Protein AF-A0AB74E009-F1 (afdb_monomer)

Secondary structure (DSSP, 8-state):
---TT----EEEETTEEEE-S-HHHHHHHTS-TT-TTEEEEEEEETTEEEEEEEE---EE--SSS-----SSS-HHHHHHHHHHHHHHS----TTEE-

Foldseek 3Di:
DDDPPDDWDWDQDPVGTDTDPCVVCVVCVPDPPPDPQKDWDFDDPPPDTDIDIGGDDKAFDPDPAAAEDDDPDDRVVVVVVLVVCCVPVVDPRRRIHD

Organism: Staphylococcus aureus (NCBI:txid1280)

Sequence (98 aa):
FGSTHEMGIFEMKQSGLKGVNHPSEMFLEERSTNVPGSTIVATMEGTRPLLIEVQALVTPTTFNNTRRMATGIAHHRISLLMAGFEKQENYLLQKQDA

Mean predicted aligned error: 7.94 Å

Radius of gyration: 19.06 Å; Cα contacts (8 Å, |Δi|>4): 86; chains: 1; bounding box: 54×30×50 Å

Nearest PDB structures (foldseek):
  5lkm-assembly1_B-2  TM=9.494E-01  e=3.157E-09  Streptococcus pneumoniae
  5lkm-assembly1_C-2  TM=9.604E-01  e=5.561E-09  Streptococcus pneumoniae
  5lkm-assembly1_A-2  TM=9.521E-01  e=8.110E-09  Streptococcus pneumoniae
  5lkq-assembly1_B  TM=9.590E-01  e=5.286E-06  Streptococcus pneumoniae
  8rxc-assembly1_F  TM=7.308E-01  e=9.671E-07  Streptococcus pneumoniae

Structure (mmCIF, N/CA/C/O backbone):
data_AF-A0AB74E009-F1
#
_entry.id   AF-A0AB74E009-F1
#
loop_
_atom_site.group_PDB
_atom_site.id
_atom_site.type_symbol
_atom_site.label_atom_id
_atom_site.label_alt_id
_atom_site.label_comp_id
_atom_site.label_asym_id
_atom_site.label_entity_id
_atom_site.label_seq_id
_atom_site.pdbx_PDB_ins_code
_atom_site.Cartn_x
_atom_site.Cartn_y
_atom_site.Cartn_z
_atom_site.occupancy
_atom_site.B_iso_or_equiv
_atom_site.auth_seq_id
_atom_site.auth_comp_id
_atom_site.auth_asym_id
_atom_site.auth_atom_id
_atom_site.pdbx_PDB_model_num
ATOM 1 N N . PHE A 1 1 ? -31.091 0.533 21.186 1.00 58.75 1 PHE A N 1
ATOM 2 C CA . PHE A 1 1 ? -30.643 -0.861 20.985 1.00 58.75 1 PHE A CA 1
ATOM 3 C C . PHE A 1 1 ? -30.311 -1.057 19.503 1.00 58.75 1 PHE A C 1
ATOM 5 O O . PHE A 1 1 ? -31.049 -1.730 18.802 1.00 58.75 1 PHE A O 1
ATOM 12 N N . GLY A 1 2 ? -29.300 -0.327 19.015 1.00 75.25 2 GLY A N 1
ATOM 13 C CA . GLY A 1 2 ? -29.063 -0.066 17.587 1.00 75.25 2 GLY A CA 1
ATOM 14 C C . GLY A 1 2 ? -28.286 -1.154 16.843 1.00 75.25 2 GLY A C 1
ATOM 15 O O . GLY A 1 2 ? -28.181 -2.289 17.305 1.00 75.25 2 GLY A O 1
ATOM 16 N N . SER A 1 3 ? -27.767 -0.785 15.670 1.00 77.00 3 SER A N 1
ATOM 17 C CA . SER A 1 3 ? -27.061 -1.685 14.754 1.00 77.00 3 SER A CA 1
ATOM 18 C C . SER A 1 3 ? -25.729 -2.167 15.333 1.00 77.00 3 SER A C 1
ATOM 20 O O . SER A 1 3 ? -24.999 -1.409 15.962 1.00 77.00 3 SER A O 1
ATOM 22 N N . THR A 1 4 ? -25.359 -3.419 15.059 1.00 76.94 4 THR A N 1
ATOM 23 C CA . THR A 1 4 ? -24.064 -4.001 15.463 1.00 76.94 4 THR A CA 1
ATOM 24 C C . THR A 1 4 ? -22.871 -3.470 14.663 1.00 76.94 4 THR A C 1
ATOM 26 O O . THR A 1 4 ? -21.737 -3.828 14.964 1.00 76.94 4 THR A O 1
ATOM 29 N N . HIS A 1 5 ? -23.112 -2.657 13.630 1.00 68.50 5 HIS A N 1
ATOM 30 C CA . HIS A 1 5 ? -22.079 -2.137 12.726 1.00 68.50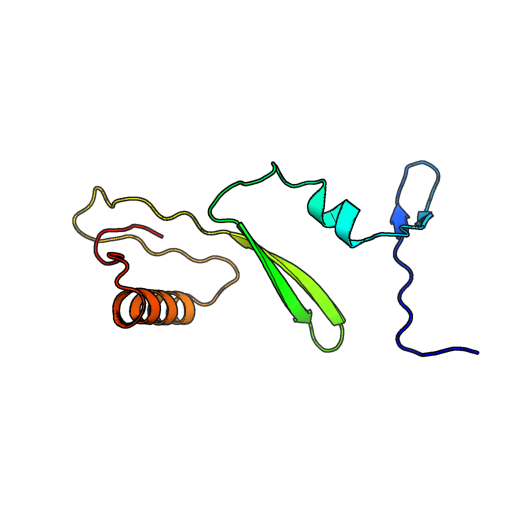 5 HIS A CA 1
ATOM 31 C C . HIS A 1 5 ? -21.648 -0.699 13.053 1.00 68.50 5 HIS A C 1
ATOM 33 O O . HIS A 1 5 ? -20.866 -0.109 12.311 1.00 68.50 5 HIS A O 1
ATOM 39 N N . GLU A 1 6 ? -22.151 -0.120 14.143 1.00 74.44 6 GLU A N 1
ATOM 40 C CA . GLU A 1 6 ? -21.714 1.196 14.607 1.00 74.44 6 GLU A CA 1
ATOM 41 C C . GLU A 1 6 ? -20.356 1.072 15.311 1.00 74.44 6 GLU A C 1
ATOM 43 O O . GLU A 1 6 ? -20.204 0.325 16.278 1.00 74.44 6 GLU A O 1
ATOM 48 N N . MET A 1 7 ? -19.352 1.806 14.823 1.00 75.12 7 MET A N 1
ATOM 49 C CA . MET A 1 7 ? -18.037 1.900 15.458 1.00 75.12 7 MET A CA 1
ATOM 50 C C . MET A 1 7 ? -17.831 3.299 16.034 1.00 75.12 7 MET A C 1
ATOM 52 O O . MET A 1 7 ? -17.933 4.292 15.318 1.00 75.12 7 MET A O 1
ATOM 56 N N . GLY A 1 8 ? -17.508 3.364 17.327 1.00 84.38 8 GLY A N 1
ATOM 57 C CA . GLY A 1 8 ? -17.036 4.579 17.986 1.00 84.38 8 GLY A CA 1
ATOM 58 C C . GLY A 1 8 ? -15.513 4.612 17.991 1.00 84.38 8 GLY A C 1
ATOM 59 O O . GLY A 1 8 ? -14.880 3.693 18.511 1.00 84.38 8 GLY A O 1
ATOM 60 N N . ILE A 1 9 ? -14.926 5.658 17.414 1.00 83.38 9 ILE A N 1
ATOM 61 C CA . ILE A 1 9 ? -13.473 5.842 17.363 1.00 83.38 9 ILE A CA 1
ATOM 62 C C . ILE A 1 9 ? -13.093 6.918 18.374 1.00 83.38 9 ILE A C 1
ATOM 64 O O . ILE A 1 9 ? -13.722 7.974 18.443 1.00 83.38 9 ILE A O 1
ATOM 68 N N . PHE A 1 10 ? -12.072 6.630 19.176 1.00 88.56 10 PHE A N 1
ATOM 69 C CA . PHE A 1 10 ? -11.604 7.508 20.239 1.00 88.56 10 PHE A CA 1
ATOM 70 C C . PHE A 1 10 ? -10.084 7.605 20.197 1.00 88.56 10 PHE A C 1
ATOM 72 O O . PHE A 1 10 ? -9.392 6.601 20.050 1.00 88.56 10 PHE A O 1
ATOM 79 N N . GLU A 1 11 ? -9.577 8.816 20.371 1.00 86.62 11 GLU A N 1
ATOM 80 C CA . GLU A 1 11 ? -8.157 9.103 20.506 1.00 86.62 11 GLU A CA 1
ATOM 81 C C . GLU A 1 11 ? -7.837 9.304 21.992 1.00 86.62 11 GLU A C 1
ATOM 83 O O . GLU A 1 11 ? -8.499 10.084 22.684 1.00 86.62 11 GLU A O 1
ATOM 88 N N . MET A 1 12 ? -6.823 8.604 22.501 1.00 91.31 12 MET A N 1
ATOM 89 C CA . MET A 1 12 ? -6.360 8.788 23.874 1.00 91.31 12 MET A CA 1
ATOM 90 C C . MET A 1 12 ? -5.470 10.032 23.957 1.00 91.31 12 MET A C 1
ATOM 92 O O . MET A 1 12 ? -4.360 10.042 23.432 1.00 91.31 12 MET A O 1
ATOM 96 N N . LYS A 1 13 ? -5.939 11.075 24.647 1.00 91.44 13 LYS A N 1
ATOM 97 C CA . LYS A 1 13 ? -5.156 12.278 24.967 1.00 91.44 13 LYS A CA 1
ATOM 98 C C . LYS A 1 13 ? -4.781 12.288 26.450 1.00 91.44 13 LYS A C 1
ATOM 100 O O . LYS A 1 13 ? -5.281 11.488 27.235 1.00 91.44 13 LYS A O 1
ATOM 105 N N . GLN A 1 14 ? -3.937 13.234 26.867 1.00 94.00 14 GLN A N 1
ATOM 106 C CA . GLN A 1 14 ? -3.573 13.396 28.286 1.00 94.00 14 GLN A CA 1
ATOM 107 C C . GLN A 1 14 ? -4.792 13.580 29.206 1.00 94.00 14 GLN A C 1
ATOM 109 O O . GLN A 1 14 ? -4.779 13.130 30.345 1.00 94.00 14 GLN A O 1
ATOM 114 N N . SER A 1 15 ? -5.858 14.207 28.704 1.00 95.00 15 SER A N 1
ATOM 115 C CA . SER A 1 15 ? -7.116 14.413 29.426 1.00 95.00 15 SER A CA 1
ATOM 116 C C . SER A 1 15 ? -8.078 13.214 29.372 1.00 95.00 15 SER A C 1
ATOM 118 O O . SER A 1 15 ? -9.187 13.316 29.887 1.00 95.00 15 SER A O 1
ATOM 120 N N . GLY A 1 16 ? -7.697 12.111 28.718 1.00 95.12 16 GLY A N 1
ATOM 121 C CA . GLY A 1 16 ? -8.528 10.922 28.510 1.00 95.12 16 GLY A CA 1
ATOM 122 C C . GLY A 1 16 ? -8.974 10.714 27.059 1.00 95.12 16 GLY A C 1
ATOM 123 O O . GLY A 1 16 ? -8.400 11.269 26.121 1.00 95.12 16 GLY A O 1
ATOM 124 N N . LEU A 1 17 ? -10.005 9.885 26.878 1.00 93.00 17 LEU A N 1
ATOM 125 C CA . LEU A 1 17 ? -10.543 9.516 25.566 1.00 93.00 17 LEU A CA 1
ATOM 126 C C . LEU A 1 17 ? -11.352 10.667 24.956 1.00 93.00 17 LEU A C 1
ATOM 128 O O . LEU A 1 17 ? -12.362 11.095 25.516 1.00 93.00 17 LEU A O 1
ATOM 132 N N . LYS A 1 18 ? -10.939 11.133 23.777 1.00 90.44 18 LYS A N 1
ATOM 133 C CA . LYS A 1 18 ? -11.678 12.106 22.966 1.00 90.44 18 LYS A CA 1
ATOM 134 C C . LYS A 1 18 ? -12.304 11.393 21.770 1.00 90.44 18 LYS A C 1
ATOM 136 O O . LYS A 1 18 ? -11.600 10.716 21.029 1.00 90.44 18 LYS A O 1
ATOM 141 N N . GLY A 1 19 ? -13.613 11.551 21.572 1.00 87.69 19 GLY A N 1
ATOM 142 C CA . GLY A 1 19 ? -14.299 11.009 20.395 1.00 87.69 19 GLY A CA 1
ATOM 143 C C . GLY A 1 19 ? -13.786 11.632 19.093 1.00 87.69 19 GLY A C 1
ATOM 144 O O . GLY A 1 19 ? -13.552 12.842 19.032 1.00 87.69 19 GLY A O 1
ATOM 145 N N . VAL A 1 20 ? -13.619 10.798 18.067 1.00 84.88 20 VAL A N 1
ATOM 146 C CA . VAL A 1 20 ? -13.193 11.184 16.718 1.00 84.88 20 VAL A CA 1
ATOM 147 C C . VAL A 1 20 ? -14.397 11.085 15.786 1.00 84.88 20 VAL A C 1
ATOM 149 O O . VAL A 1 20 ? -14.888 9.994 15.510 1.00 84.88 20 VAL A O 1
ATOM 152 N N . ASN A 1 21 ? -14.874 12.231 15.298 1.00 80.38 21 ASN A N 1
ATOM 153 C CA . ASN A 1 21 ? -16.057 12.291 14.430 1.00 80.38 21 ASN A CA 1
ATOM 154 C C . ASN A 1 21 ? -15.733 11.942 12.967 1.00 80.38 21 ASN A C 1
ATOM 156 O O . ASN A 1 21 ? -16.547 11.319 12.292 1.00 80.38 21 ASN A O 1
ATOM 160 N N . HIS A 1 22 ? -14.541 12.314 12.489 1.00 73.75 22 HIS A N 1
ATOM 161 C CA . HIS A 1 22 ? -14.079 12.052 11.124 1.00 73.75 22 HIS A CA 1
ATOM 162 C C . HIS A 1 22 ? -12.759 11.274 11.158 1.00 73.75 22 HIS A C 1
ATOM 164 O O . HIS A 1 22 ? -11.684 11.858 11.036 1.00 73.75 22 HIS A O 1
ATOM 170 N N . PRO A 1 23 ? -12.805 9.945 11.336 1.00 71.81 23 PRO A N 1
ATOM 171 C CA . PRO A 1 23 ? -11.594 9.127 11.395 1.00 71.81 23 PRO A CA 1
ATOM 172 C C . PRO A 1 23 ? -10.735 9.250 10.134 1.00 71.81 23 PRO A C 1
ATOM 174 O O . PRO A 1 23 ? -9.514 9.227 10.226 1.00 71.81 23 PRO A O 1
ATOM 177 N N . SER A 1 24 ? -11.353 9.447 8.965 1.00 67.56 24 SER A N 1
ATOM 178 C CA . SER A 1 24 ? -10.635 9.665 7.708 1.00 67.56 24 SER A CA 1
ATOM 179 C C . SER A 1 24 ? -9.710 10.879 7.751 1.00 67.56 24 SER A C 1
ATOM 181 O O . SER A 1 24 ? -8.624 10.801 7.199 1.00 67.56 24 S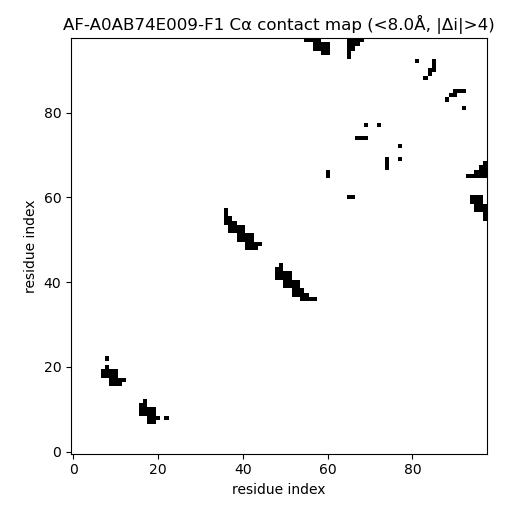ER A O 1
ATOM 183 N N . GLU A 1 25 ? -10.101 11.976 8.406 1.00 67.88 25 GLU A N 1
ATOM 184 C CA . GLU A 1 25 ? -9.253 13.172 8.519 1.00 67.88 25 GLU A CA 1
ATOM 185 C C . GLU A 1 25 ? -8.024 12.880 9.378 1.00 67.88 25 GLU A C 1
ATOM 187 O O . GLU A 1 25 ? -6.915 13.166 8.950 1.00 67.88 25 GLU A O 1
ATOM 192 N N . MET A 1 26 ? -8.193 12.193 10.510 1.00 69.31 26 MET A N 1
ATOM 193 C CA . MET A 1 26 ? -7.081 11.815 11.390 1.00 69.31 26 MET A CA 1
ATOM 194 C C . MET A 1 26 ? -6.041 10.928 10.680 1.00 69.31 26 MET A C 1
ATOM 196 O O . MET A 1 26 ? -4.845 11.150 10.830 1.00 69.31 26 MET A O 1
ATOM 200 N N . PHE A 1 27 ? -6.476 9.953 9.871 1.00 65.44 27 PHE A N 1
ATOM 201 C CA . PHE A 1 27 ? -5.557 9.110 9.089 1.00 65.44 27 PHE A CA 1
ATOM 202 C C . PHE A 1 27 ? -4.929 9.839 7.887 1.00 65.44 27 PHE A C 1
ATOM 204 O O . PHE A 1 27 ? -3.892 9.410 7.386 1.00 65.44 27 PHE A O 1
ATOM 211 N N . LEU A 1 28 ? -5.555 10.910 7.388 1.00 64.75 28 LEU A N 1
ATOM 212 C CA . LEU A 1 28 ? -5.058 11.696 6.254 1.00 64.75 28 LEU A CA 1
ATOM 213 C C . LEU A 1 28 ? -4.180 12.883 6.689 1.00 64.75 28 LEU A C 1
ATOM 215 O O . LEU A 1 28 ? -3.339 13.312 5.902 1.00 64.75 28 LEU A O 1
ATOM 219 N N . GLU A 1 29 ? -4.346 13.395 7.913 1.00 63.75 29 GLU A N 1
ATOM 220 C CA . GLU A 1 29 ? -3.580 14.515 8.484 1.00 63.75 29 GLU A CA 1
ATOM 221 C C . GLU A 1 29 ? -2.099 14.178 8.702 1.00 63.75 29 GLU A C 1
ATOM 223 O O . GLU A 1 29 ? -1.248 15.049 8.535 1.00 63.75 29 GLU A O 1
ATOM 228 N N . GLU A 1 30 ? -1.760 12.918 9.004 1.00 59.94 30 GLU A N 1
ATOM 229 C CA . GLU A 1 30 ? -0.359 12.472 9.118 1.00 59.94 30 GLU A CA 1
ATOM 230 C C . GLU A 1 30 ? 0.384 12.464 7.769 1.00 59.94 30 GLU A C 1
ATOM 232 O O . GLU A 1 30 ? 1.605 12.298 7.714 1.00 59.94 30 GLU A O 1
ATOM 237 N N . ARG A 1 31 ? -0.326 12.672 6.653 1.00 64.50 31 ARG A N 1
ATOM 238 C CA . ARG A 1 31 ? 0.260 12.622 5.319 1.00 64.50 31 ARG A CA 1
ATOM 239 C C . ARG A 1 31 ? 0.864 13.969 4.930 1.00 64.50 31 ARG A C 1
ATOM 241 O O . ARG A 1 31 ? 0.204 15.005 4.934 1.00 64.50 31 ARG A O 1
ATOM 248 N N . SER A 1 32 ? 2.091 13.945 4.416 1.00 61.28 32 SER A N 1
ATOM 249 C CA . SER A 1 32 ? 2.557 15.031 3.550 1.00 61.28 32 SER A CA 1
ATOM 250 C C . SER A 1 32 ? 1.745 14.959 2.250 1.00 61.28 32 SER A C 1
ATOM 252 O O . SER A 1 32 ? 1.796 13.965 1.521 1.00 61.28 32 SER A O 1
ATOM 254 N N . THR A 1 33 ? 0.918 15.967 1.982 1.00 64.94 33 THR A N 1
ATOM 255 C CA . THR A 1 33 ? 0.023 15.989 0.818 1.00 64.94 33 THR A CA 1
ATOM 256 C C . THR A 1 33 ? 0.789 15.679 -0.472 1.00 64.94 33 THR A C 1
ATOM 258 O O . THR A 1 33 ? 1.767 16.357 -0.783 1.00 64.94 33 THR A O 1
ATOM 261 N N . ASN A 1 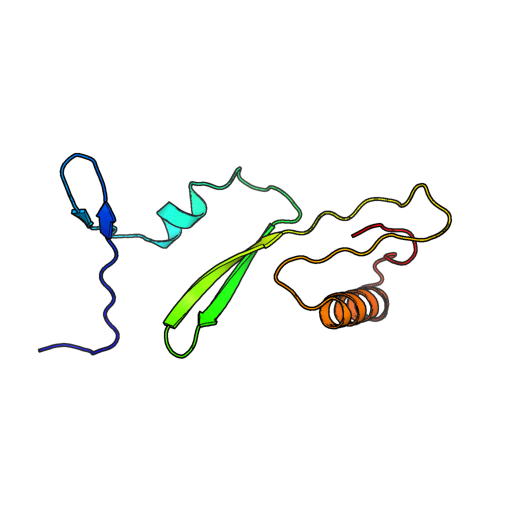34 ? 0.313 14.691 -1.238 1.00 66.62 34 ASN A N 1
ATOM 262 C CA . ASN A 1 34 ? 0.801 14.352 -2.582 1.00 66.62 34 ASN A CA 1
ATOM 263 C C . ASN A 1 34 ? 2.186 13.665 -2.681 1.00 66.62 34 ASN A C 1
ATOM 265 O O . ASN A 1 34 ? 2.867 13.798 -3.697 1.00 66.62 34 ASN A O 1
ATOM 269 N N . VAL A 1 35 ? 2.608 12.901 -1.665 1.00 79.50 35 VAL A N 1
ATOM 270 C CA . VAL A 1 35 ? 3.821 12.064 -1.772 1.00 79.50 35 VAL A CA 1
ATOM 271 C C . VAL A 1 35 ? 3.555 10.843 -2.670 1.00 79.50 35 VAL A C 1
ATOM 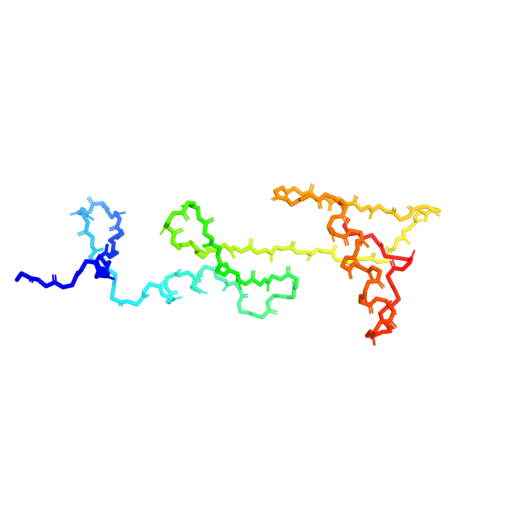273 O O . VAL A 1 35 ? 2.648 10.057 -2.357 1.00 79.50 35 VAL A O 1
ATOM 276 N N . PRO A 1 36 ? 4.313 10.668 -3.775 1.00 87.19 36 PRO A N 1
ATOM 277 C CA . PRO A 1 36 ? 4.203 9.498 -4.639 1.00 87.19 36 PRO A CA 1
ATOM 278 C C . PRO A 1 36 ? 4.679 8.238 -3.912 1.00 87.19 36 PRO A C 1
ATOM 280 O O . PRO A 1 36 ? 5.515 8.302 -3.016 1.00 87.19 36 PRO A O 1
ATOM 283 N N . GLY A 1 37 ? 4.156 7.081 -4.317 1.00 90.12 37 GLY A N 1
ATOM 284 C CA . GLY A 1 37 ? 4.552 5.806 -3.717 1.00 90.12 37 GLY A CA 1
ATOM 285 C C . GLY A 1 37 ? 3.870 5.491 -2.384 1.00 90.12 37 GLY A C 1
ATOM 286 O O . GLY A 1 37 ? 4.323 4.602 -1.684 1.00 90.12 37 GLY A O 1
ATOM 287 N N . SER A 1 38 ? 2.780 6.175 -2.028 1.00 88.94 38 SER A N 1
ATOM 288 C CA . SER A 1 38 ? 1.952 5.848 -0.859 1.00 88.94 38 SER A CA 1
ATOM 289 C C . SER A 1 38 ? 0.473 5.779 -1.246 1.00 88.94 38 SER A C 1
ATOM 291 O O . SER A 1 38 ? -0.051 6.677 -1.920 1.00 88.94 38 SER A O 1
ATOM 293 N N . THR A 1 39 ? -0.211 4.714 -0.825 1.00 87.69 39 THR A N 1
ATOM 294 C CA . THR A 1 39 ? -1.651 4.513 -1.032 1.00 87.69 39 THR A CA 1
ATOM 295 C C . THR A 1 39 ? -2.305 3.858 0.183 1.00 87.69 39 THR A C 1
ATOM 297 O O . THR A 1 39 ? -1.672 3.070 0.880 1.00 87.69 39 THR A O 1
ATOM 300 N N . ILE A 1 40 ? -3.582 4.159 0.428 1.00 85.75 40 ILE A N 1
ATOM 301 C CA . ILE A 1 40 ? -4.366 3.541 1.503 1.00 85.75 40 ILE A CA 1
ATOM 302 C C . ILE A 1 40 ? -5.200 2.406 0.923 1.00 85.75 40 ILE A C 1
ATOM 304 O O . ILE A 1 40 ? -5.889 2.571 -0.084 1.00 85.75 40 ILE A O 1
ATOM 308 N N . VAL A 1 41 ? -5.161 1.256 1.587 1.00 89.19 41 VAL A N 1
ATOM 309 C CA . VAL A 1 41 ? -5.944 0.077 1.228 1.00 89.19 41 VAL A CA 1
ATOM 310 C C . VAL A 1 41 ? -6.783 -0.342 2.428 1.00 89.19 41 VAL A C 1
ATOM 312 O O . VAL A 1 41 ? -6.282 -0.461 3.545 1.00 89.19 41 VAL A O 1
ATOM 315 N N . ALA A 1 42 ? -8.069 -0.592 2.188 1.00 89.31 42 ALA A N 1
ATOM 316 C CA . ALA A 1 42 ? -8.917 -1.262 3.161 1.00 89.31 42 ALA A CA 1
ATOM 317 C C . ALA A 1 42 ? -8.610 -2.765 3.147 1.00 89.31 42 ALA A C 1
ATOM 319 O O . ALA A 1 42 ? -8.714 -3.422 2.110 1.00 89.31 42 ALA A O 1
ATOM 320 N N . THR A 1 43 ? -8.229 -3.305 4.298 1.00 90.38 43 THR A N 1
ATOM 321 C CA . THR A 1 43 ? -7.962 -4.729 4.511 1.00 90.38 43 THR A CA 1
ATOM 322 C C . THR A 1 43 ? -8.863 -5.284 5.612 1.00 90.38 43 THR A C 1
ATOM 324 O O . THR A 1 43 ? -9.508 -4.537 6.345 1.00 90.38 43 THR A O 1
ATOM 327 N N . MET A 1 44 ? -8.910 -6.608 5.725 1.00 89.56 44 MET A N 1
ATOM 328 C CA . MET A 1 44 ? -9.655 -7.318 6.760 1.00 89.56 44 MET A CA 1
ATOM 329 C C . MET A 1 44 ? -8.686 -8.125 7.620 1.00 89.56 44 MET A C 1
ATOM 331 O O . MET A 1 44 ? -7.991 -9.005 7.113 1.00 89.56 44 MET A O 1
ATOM 335 N N . GLU A 1 45 ? -8.675 -7.870 8.925 1.00 85.50 45 GLU A N 1
ATOM 336 C CA . GLU A 1 45 ? -8.061 -8.759 9.912 1.00 85.50 45 GLU A CA 1
ATOM 337 C C . GLU A 1 45 ? -9.174 -9.579 10.577 1.00 85.50 45 GLU A C 1
ATOM 339 O O . GLU A 1 45 ? -9.895 -9.111 11.464 1.00 85.50 45 GLU A O 1
ATOM 344 N N . GLY A 1 46 ? -9.395 -10.796 10.071 1.00 91.31 46 GLY A N 1
ATOM 345 C CA . GLY A 1 46 ? -10.580 -11.582 10.416 1.00 91.31 46 GLY A CA 1
ATOM 346 C C . GLY A 1 46 ? -11.856 -10.861 9.967 1.00 91.31 46 GLY A C 1
ATOM 347 O O . GLY A 1 46 ? -12.093 -10.704 8.773 1.00 91.31 46 GLY A O 1
ATOM 348 N N . THR A 1 47 ? -12.672 -10.408 10.920 1.00 84.25 47 THR A N 1
ATOM 349 C CA . THR A 1 47 ? -13.894 -9.623 10.659 1.00 84.25 47 THR A CA 1
ATOM 350 C C . THR A 1 47 ? -13.716 -8.118 10.881 1.00 84.25 47 THR A C 1
ATOM 352 O O . THR A 1 47 ? -14.680 -7.373 10.721 1.00 84.25 47 THR A O 1
ATOM 355 N N . ARG A 1 48 ? -12.521 -7.651 11.273 1.00 82.06 48 ARG A N 1
ATOM 356 C CA . ARG A 1 48 ? -12.257 -6.229 11.532 1.00 82.06 48 ARG A CA 1
ATOM 357 C C . ARG A 1 48 ? -11.741 -5.543 10.263 1.00 82.06 48 ARG A C 1
ATOM 359 O O . ARG A 1 48 ? -10.668 -5.924 9.791 1.00 82.06 48 ARG A O 1
ATOM 366 N N . PRO A 1 49 ? -12.455 -4.543 9.717 1.00 83.50 49 PRO A N 1
ATOM 367 C CA . PRO A 1 49 ? -11.912 -3.714 8.653 1.00 83.50 49 PRO A CA 1
ATOM 368 C C . PRO A 1 49 ? -10.834 -2.790 9.223 1.00 83.50 49 PRO A C 1
ATOM 370 O O . PRO A 1 49 ? -11.040 -2.133 10.244 1.00 83.50 49 PRO A O 1
ATOM 373 N N . LEU A 1 50 ? -9.692 -2.734 8.548 1.00 82.62 50 LEU A N 1
ATOM 374 C CA . LEU A 1 50 ? -8.572 -1.862 8.879 1.00 82.62 50 LEU A CA 1
ATOM 375 C C . LEU A 1 50 ? -8.174 -1.064 7.643 1.00 82.62 50 LEU A C 1
ATOM 377 O O . LEU A 1 50 ? -8.152 -1.592 6.531 1.00 82.62 50 LEU A O 1
ATOM 381 N N . LEU A 1 51 ? -7.827 0.202 7.842 1.00 83.81 51 LEU A N 1
ATOM 382 C CA . LEU A 1 51 ? -7.141 0.989 6.826 1.00 83.81 51 LEU A CA 1
ATOM 383 C C . LEU A 1 51 ? -5.642 0.844 7.063 1.00 83.81 51 LEU A C 1
ATOM 385 O O . LEU A 1 51 ? -5.164 1.122 8.161 1.00 83.81 51 LEU A O 1
ATOM 389 N N . ILE A 1 52 ? -4.920 0.384 6.044 1.00 86.31 52 ILE A N 1
ATOM 390 C CA . ILE A 1 52 ? -3.462 0.275 6.077 1.00 86.31 52 ILE A CA 1
ATOM 391 C C . ILE A 1 52 ? -2.853 1.110 4.959 1.00 86.31 52 ILE A C 1
ATOM 393 O O . ILE A 1 52 ? -3.414 1.219 3.866 1.00 86.31 52 ILE A O 1
ATOM 397 N N . GLU A 1 53 ? -1.683 1.673 5.226 1.00 87.12 53 GLU A N 1
ATOM 398 C CA . GLU A 1 53 ? -0.876 2.329 4.209 1.00 87.12 53 GLU A CA 1
ATOM 399 C C . GLU A 1 53 ? 0.055 1.311 3.545 1.00 87.12 53 GLU A C 1
ATOM 401 O O . GLU A 1 53 ? 0.771 0.562 4.210 1.00 87.12 53 GLU A O 1
ATOM 406 N N . VAL A 1 54 ? 0.045 1.288 2.214 1.00 90.69 54 VAL A N 1
ATOM 407 C CA . VAL A 1 54 ? 1.010 0.557 1.396 1.00 90.69 54 VAL A CA 1
ATOM 408 C C . VAL A 1 54 ? 1.948 1.569 0.765 1.00 90.69 54 VAL A C 1
ATOM 410 O O . VAL A 1 54 ? 1.511 2.495 0.077 1.00 90.69 54 VAL A O 1
ATOM 413 N N . GLN A 1 55 ? 3.240 1.356 0.982 1.00 91.69 55 GLN A N 1
ATOM 414 C CA . GLN A 1 55 ? 4.297 2.208 0.463 1.00 91.69 55 GLN A CA 1
ATOM 415 C C . GLN A 1 55 ? 5.151 1.457 -0.558 1.00 91.69 55 GLN A C 1
ATOM 417 O O . GLN A 1 55 ? 5.363 0.248 -0.448 1.00 91.69 55 GLN A O 1
ATOM 422 N N . ALA A 1 56 ? 5.638 2.185 -1.555 1.00 93.62 56 ALA A N 1
ATOM 423 C CA . ALA A 1 56 ? 6.511 1.697 -2.605 1.00 93.62 56 ALA A CA 1
ATOM 424 C C . ALA A 1 56 ? 7.517 2.783 -2.992 1.00 93.62 56 ALA A C 1
ATOM 426 O O . ALA A 1 56 ? 7.164 3.950 -3.157 1.00 93.62 56 ALA A O 1
ATOM 427 N N . LEU A 1 57 ? 8.764 2.373 -3.196 1.00 93.69 57 LEU A N 1
ATOM 428 C CA . LEU A 1 57 ? 9.816 3.216 -3.743 1.00 93.69 57 LEU A CA 1
ATOM 429 C C . LEU A 1 57 ? 10.384 2.509 -4.966 1.00 93.69 57 LEU A C 1
ATOM 431 O O . LEU A 1 57 ? 10.977 1.446 -4.838 1.00 93.69 57 LEU A O 1
ATOM 435 N N . VAL A 1 58 ? 10.197 3.107 -6.139 1.00 94.12 58 VAL A N 1
ATOM 436 C CA . VAL A 1 58 ? 10.707 2.573 -7.403 1.00 94.12 58 VAL A CA 1
ATOM 437 C C . VAL A 1 58 ? 11.783 3.515 -7.919 1.00 94.12 58 VAL A C 1
ATOM 439 O O . VAL A 1 58 ? 11.547 4.718 -8.033 1.00 94.12 58 VAL A O 1
ATOM 442 N N . THR A 1 59 ? 12.968 2.984 -8.208 1.00 94.62 59 THR A N 1
ATOM 443 C CA . THR A 1 59 ? 14.123 3.781 -8.648 1.00 94.62 59 THR A CA 1
ATOM 444 C C . THR A 1 59 ? 14.934 3.038 -9.707 1.00 94.62 59 THR A C 1
ATOM 446 O O . THR A 1 59 ? 15.008 1.811 -9.646 1.00 94.62 59 THR A O 1
ATOM 449 N N . PRO A 1 60 ? 15.588 3.730 -10.659 1.00 94.38 60 PRO A N 1
ATOM 450 C CA . PRO A 1 60 ? 16.456 3.066 -11.621 1.00 94.38 60 PRO A CA 1
ATOM 451 C C . PRO A 1 60 ? 17.554 2.274 -10.915 1.00 94.38 60 PRO A C 1
ATOM 453 O O . PRO A 1 60 ? 18.201 2.784 -9.998 1.00 94.38 60 PRO A O 1
ATOM 456 N N . THR A 1 61 ? 17.772 1.038 -11.360 1.00 94.12 61 THR A N 1
ATOM 457 C CA . THR A 1 61 ? 18.835 0.201 -10.807 1.00 94.12 61 THR A CA 1
ATOM 458 C C . THR A 1 61 ? 20.202 0.701 -11.262 1.00 94.12 61 THR A C 1
ATOM 460 O O . THR A 1 61 ? 20.393 1.086 -12.419 1.00 94.12 61 THR A O 1
ATOM 463 N N . THR A 1 62 ? 21.173 0.681 -10.355 1.00 90.56 62 THR A N 1
ATOM 464 C CA . THR A 1 62 ? 22.583 0.980 -10.655 1.00 90.56 62 THR A CA 1
ATOM 465 C C . THR A 1 62 ? 23.427 -0.286 -10.801 1.00 90.56 62 THR A C 1
ATOM 467 O O . THR A 1 62 ? 24.577 -0.214 -11.235 1.00 90.56 62 THR A O 1
ATOM 470 N N . PHE A 1 63 ? 22.862 -1.449 -10.465 1.00 85.56 63 PHE A N 1
ATOM 471 C CA . PHE A 1 63 ? 23.525 -2.746 -10.517 1.00 85.56 63 PHE A CA 1
ATOM 472 C C . PHE A 1 63 ? 23.087 -3.565 -11.733 1.00 85.56 63 PHE A C 1
ATOM 474 O O . PHE A 1 63 ? 22.108 -3.266 -12.410 1.00 85.56 63 PHE A O 1
ATOM 481 N N . ASN A 1 64 ? 23.813 -4.654 -11.992 1.00 83.44 64 ASN A N 1
ATOM 482 C CA . ASN A 1 64 ? 23.503 -5.566 -13.092 1.00 83.44 64 ASN A CA 1
ATOM 483 C C . ASN A 1 64 ? 22.189 -6.344 -12.878 1.00 83.44 64 ASN A C 1
ATOM 485 O O . ASN A 1 64 ? 21.580 -6.792 -13.844 1.00 83.44 64 ASN A O 1
ATOM 489 N N . ASN A 1 65 ? 21.766 -6.508 -11.619 1.00 88.56 65 ASN A N 1
ATOM 490 C CA . ASN A 1 65 ? 20.522 -7.169 -11.233 1.00 88.56 65 ASN A CA 1
ATOM 491 C C . ASN A 1 65 ? 19.656 -6.200 -10.426 1.00 88.56 65 ASN A C 1
ATOM 493 O O . ASN A 1 65 ? 20.132 -5.642 -9.438 1.00 88.56 65 ASN A O 1
ATOM 497 N N . THR A 1 66 ? 18.381 -6.071 -10.797 1.00 91.00 66 THR A N 1
ATOM 498 C CA . THR A 1 66 ? 17.410 -5.268 -10.043 1.00 91.00 66 THR A CA 1
ATOM 499 C C . THR A 1 66 ? 17.112 -5.885 -8.686 1.00 91.00 66 THR A C 1
ATOM 501 O O . THR A 1 66 ? 16.845 -7.090 -8.587 1.00 91.00 66 THR A O 1
ATOM 504 N N . ARG A 1 67 ? 17.064 -5.055 -7.650 1.00 90.75 67 ARG A N 1
ATOM 505 C CA . ARG A 1 67 ? 16.648 -5.451 -6.307 1.00 90.75 67 ARG A CA 1
ATOM 506 C C . ARG A 1 67 ? 15.132 -5.333 -6.179 1.00 90.75 67 ARG A C 1
ATOM 508 O O . ARG A 1 67 ? 14.552 -4.347 -6.607 1.00 90.75 67 ARG A O 1
ATOM 515 N N . ARG A 1 68 ? 14.493 -6.350 -5.598 1.00 91.94 68 ARG A N 1
ATOM 516 C CA . ARG A 1 68 ? 13.058 -6.341 -5.279 1.00 91.94 68 ARG A CA 1
ATOM 517 C C . ARG A 1 68 ? 12.870 -6.763 -3.835 1.00 91.94 68 ARG A C 1
ATOM 519 O O . ARG A 1 68 ? 13.135 -7.924 -3.514 1.00 91.94 68 ARG A O 1
ATOM 526 N N . MET A 1 69 ? 12.452 -5.849 -2.976 1.00 92.06 69 MET A N 1
ATOM 527 C CA . MET A 1 69 ? 12.230 -6.067 -1.555 1.00 92.06 69 MET A CA 1
ATOM 528 C C . MET A 1 69 ? 10.766 -5.852 -1.203 1.00 92.06 69 MET A C 1
ATOM 530 O O . MET A 1 69 ? 10.078 -5.021 -1.774 1.00 92.06 69 MET A O 1
ATOM 534 N N . ALA A 1 70 ? 10.283 -6.622 -0.238 1.00 93.69 70 ALA A N 1
ATOM 535 C CA . ALA A 1 70 ? 8.951 -6.433 0.304 1.00 93.69 70 ALA A CA 1
ATOM 536 C C . ALA A 1 70 ? 8.960 -6.808 1.781 1.00 93.69 70 ALA A C 1
ATOM 538 O O . ALA A 1 70 ? 9.510 -7.844 2.161 1.00 93.69 70 ALA A O 1
ATOM 539 N N . THR A 1 71 ? 8.314 -5.979 2.592 1.00 94.62 71 THR A N 1
ATOM 540 C CA . THR A 1 71 ? 8.071 -6.227 4.013 1.00 94.62 71 THR A CA 1
ATOM 541 C C . THR A 1 71 ? 6.566 -6.151 4.239 1.00 94.62 71 THR A C 1
ATOM 543 O O . THR A 1 71 ? 5.910 -5.265 3.705 1.00 94.62 71 THR A O 1
ATOM 546 N N . GLY A 1 72 ? 5.991 -7.107 4.970 1.00 90.88 72 GLY A N 1
ATOM 547 C CA . GLY A 1 72 ? 4.540 -7.160 5.216 1.00 90.88 72 GLY A CA 1
ATOM 548 C C . GLY A 1 72 ? 3.687 -7.636 4.028 1.00 90.88 72 GLY A C 1
ATOM 549 O O . GLY A 1 72 ? 2.499 -7.893 4.199 1.00 90.88 72 GLY A O 1
ATOM 550 N N . ILE A 1 73 ? 4.278 -7.827 2.842 1.00 90.75 73 ILE A N 1
ATOM 551 C CA . ILE A 1 73 ? 3.618 -8.387 1.653 1.00 90.75 73 ILE A CA 1
ATOM 552 C C . ILE A 1 73 ? 4.486 -9.508 1.076 1.00 90.75 73 ILE A C 1
ATOM 554 O O . ILE A 1 73 ? 5.712 -9.425 1.057 1.00 90.75 73 ILE A O 1
ATOM 558 N N . ALA A 1 74 ? 3.851 -10.576 0.590 1.00 92.00 74 ALA A N 1
ATOM 559 C CA . ALA A 1 74 ? 4.566 -11.700 0.001 1.00 92.00 74 ALA A CA 1
ATOM 560 C C . ALA A 1 74 ? 5.266 -11.310 -1.315 1.00 92.00 74 ALA A C 1
ATOM 562 O O . ALA A 1 74 ? 4.629 -10.838 -2.258 1.00 92.00 74 ALA A O 1
ATOM 563 N N . HIS A 1 75 ? 6.568 -11.589 -1.400 1.00 91.38 75 HIS A N 1
ATOM 564 C CA . HIS A 1 75 ? 7.432 -11.202 -2.526 1.00 91.38 75 HIS A CA 1
ATOM 565 C C . HIS A 1 75 ? 6.939 -11.692 -3.900 1.00 91.38 75 HIS A C 1
ATOM 567 O O . HIS A 1 75 ? 6.964 -10.949 -4.883 1.00 91.38 75 HIS A O 1
ATOM 573 N N . HIS A 1 76 ? 6.398 -12.913 -3.971 1.00 92.25 76 HIS A N 1
ATOM 574 C CA . HIS A 1 76 ? 5.850 -13.463 -5.216 1.00 92.25 76 HIS A CA 1
ATOM 575 C C . HIS A 1 76 ? 4.647 -12.658 -5.741 1.00 92.25 76 HIS A C 1
ATOM 577 O O . HIS A 1 76 ? 4.491 -12.515 -6.952 1.00 92.25 76 HIS A O 1
ATOM 583 N N . ARG A 1 77 ? 3.820 -12.086 -4.849 1.00 93.69 77 ARG A N 1
ATOM 584 C CA . ARG A 1 77 ? 2.682 -11.239 -5.243 1.00 93.69 77 ARG A CA 1
ATOM 585 C C . ARG A 1 77 ? 3.169 -9.943 -5.874 1.00 93.69 77 ARG A C 1
ATOM 587 O O . ARG A 1 77 ? 2.648 -9.556 -6.912 1.00 93.69 77 ARG A O 1
ATOM 594 N N . ILE A 1 78 ? 4.193 -9.321 -5.288 1.00 93.19 78 ILE A N 1
ATOM 595 C CA . ILE A 1 78 ? 4.825 -8.123 -5.856 1.00 93.19 78 ILE A CA 1
ATOM 596 C C . ILE A 1 78 ? 5.399 -8.431 -7.240 1.00 93.19 78 ILE A C 1
ATOM 598 O O . ILE A 1 78 ? 5.129 -7.703 -8.189 1.00 93.19 78 ILE A O 1
ATOM 602 N N . SER A 1 79 ? 6.101 -9.557 -7.389 1.00 92.50 79 SER A N 1
ATOM 603 C CA . SER A 1 79 ? 6.672 -9.969 -8.678 1.00 92.50 79 SER A CA 1
ATOM 604 C C . SER A 1 79 ? 5.608 -10.151 -9.772 1.00 92.50 79 SER A C 1
ATOM 606 O O . SER A 1 79 ? 5.807 -9.702 -10.900 1.00 92.50 79 SER A O 1
ATOM 608 N N . LEU A 1 80 ? 4.462 -10.758 -9.444 1.00 93.88 80 LEU A N 1
ATOM 609 C CA . LEU A 1 80 ? 3.339 -10.915 -10.378 1.00 93.88 80 LEU A CA 1
ATOM 610 C C . LEU A 1 80 ? 2.678 -9.578 -10.732 1.00 93.88 80 LEU A C 1
ATOM 612 O O . LEU A 1 80 ? 2.366 -9.349 -11.898 1.00 93.88 80 LEU A O 1
ATOM 616 N N . LEU A 1 81 ? 2.486 -8.691 -9.752 1.00 93.31 81 LEU A N 1
ATOM 617 C CA . LEU A 1 81 ? 1.917 -7.360 -9.986 1.00 93.31 81 LEU A CA 1
ATOM 618 C C . LEU A 1 81 ? 2.817 -6.522 -10.897 1.00 93.31 81 LEU A C 1
ATOM 620 O O . LEU A 1 81 ? 2.325 -5.942 -11.859 1.00 93.31 81 LEU A O 1
ATOM 624 N N . MET A 1 82 ? 4.131 -6.521 -10.654 1.00 92.81 82 MET A N 1
ATOM 625 C CA . MET A 1 82 ? 5.096 -5.837 -11.521 1.00 92.81 82 MET A CA 1
ATOM 626 C C . MET A 1 82 ? 5.057 -6.383 -12.953 1.00 92.81 82 MET A C 1
ATOM 628 O O . MET A 1 82 ? 5.017 -5.600 -13.897 1.00 92.81 82 MET A O 1
ATOM 632 N N . ALA A 1 83 ? 4.997 -7.709 -13.125 1.00 92.94 83 ALA A N 1
ATOM 633 C CA . ALA A 1 83 ? 4.867 -8.320 -14.449 1.00 92.94 83 ALA A CA 1
ATOM 634 C C . ALA A 1 83 ? 3.547 -7.937 -15.147 1.00 92.94 83 ALA A C 1
ATOM 636 O O . ALA A 1 83 ? 3.529 -7.699 -16.354 1.00 92.94 83 ALA A O 1
ATOM 637 N N . GLY A 1 84 ? 2.445 -7.847 -14.394 1.00 94.56 84 GLY A N 1
ATOM 638 C CA . GLY A 1 84 ? 1.152 -7.380 -14.895 1.00 94.56 84 GLY A CA 1
ATOM 639 C C . GLY A 1 84 ? 1.197 -5.923 -15.359 1.00 94.56 84 GLY A C 1
ATOM 640 O O . GLY A 1 84 ? 0.780 -5.631 -16.477 1.00 94.56 84 GLY A O 1
ATOM 641 N N . PHE A 1 85 ? 1.766 -5.032 -14.544 1.00 93.00 85 PHE A N 1
ATOM 642 C CA . PHE A 1 85 ? 1.948 -3.617 -14.881 1.00 93.00 85 PHE A CA 1
ATOM 643 C C . PHE A 1 85 ? 2.840 -3.412 -16.104 1.00 93.00 85 PHE A C 1
ATOM 645 O O . PHE A 1 85 ? 2.536 -2.591 -16.963 1.00 93.00 85 PHE A O 1
ATOM 652 N N . GLU A 1 86 ? 3.909 -4.187 -16.235 1.00 93.44 86 GLU A N 1
ATOM 653 C CA . GLU A 1 86 ? 4.770 -4.123 -17.413 1.00 93.44 86 GLU A CA 1
ATOM 654 C C . GLU A 1 86 ? 4.051 -4.616 -18.675 1.00 93.44 86 GLU A C 1
ATOM 656 O O . GLU A 1 86 ? 4.175 -4.015 -19.741 1.00 93.44 86 GLU A O 1
ATOM 661 N N . LYS A 1 87 ? 3.252 -5.683 -18.561 1.00 92.81 87 LYS A N 1
ATOM 662 C CA . LYS A 1 87 ? 2.572 -6.286 -19.711 1.00 92.81 87 LYS A CA 1
ATOM 663 C C . LYS A 1 87 ? 1.338 -5.512 -20.180 1.00 92.81 87 LYS A C 1
ATOM 665 O O . LYS A 1 87 ? 1.074 -5.512 -21.380 1.00 92.81 87 LYS A O 1
ATOM 670 N N . GLN A 1 88 ? 0.566 -4.946 -19.254 1.00 92.31 88 GLN A N 1
ATOM 671 C CA . GLN A 1 88 ? -0.723 -4.303 -19.542 1.00 92.31 88 GLN A CA 1
ATOM 672 C C . GLN A 1 88 ? -0.598 -2.780 -19.644 1.00 92.31 88 GLN A C 1
ATOM 674 O O . GLN A 1 88 ? -1.156 -2.184 -20.558 1.00 92.31 88 GLN A O 1
ATOM 679 N N . GLU A 1 89 ? 0.185 -2.164 -18.757 1.00 88.31 89 GLU A N 1
ATOM 680 C CA . GLU A 1 89 ? 0.284 -0.703 -18.625 1.00 88.31 89 GLU A CA 1
ATOM 681 C C . GLU A 1 89 ? 1.593 -0.139 -19.219 1.00 88.31 89 GLU A C 1
ATOM 683 O O . GLU A 1 89 ? 1.850 1.060 -19.150 1.00 88.31 89 GLU A O 1
ATOM 688 N N . ASN A 1 90 ? 2.428 -0.991 -19.831 1.00 88.06 90 ASN A N 1
ATOM 689 C CA . ASN A 1 90 ? 3.701 -0.635 -20.477 1.00 88.06 90 ASN A CA 1
ATOM 690 C C . ASN A 1 90 ? 4.719 0.080 -19.561 1.00 88.06 90 ASN A C 1
ATOM 692 O O . ASN A 1 90 ? 5.555 0.855 -20.034 1.00 88.06 90 ASN A O 1
ATOM 696 N N . TYR A 1 91 ? 4.698 -0.191 -18.253 1.00 90.94 91 TYR A N 1
ATOM 697 C CA . TYR A 1 91 ? 5.740 0.303 -17.350 1.00 90.94 91 TYR A CA 1
ATOM 698 C C . TYR A 1 91 ? 7.059 -0.458 -17.540 1.00 90.94 9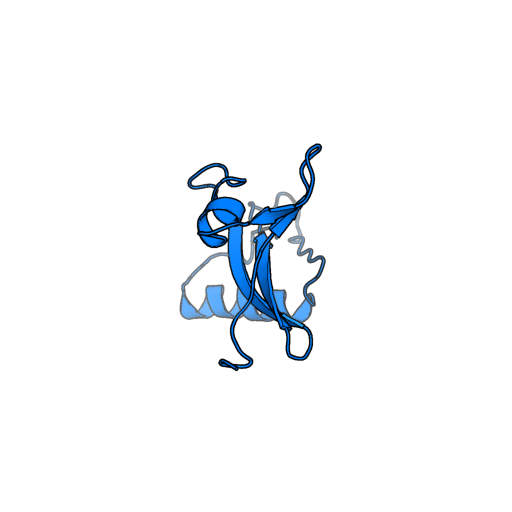1 TYR A C 1
A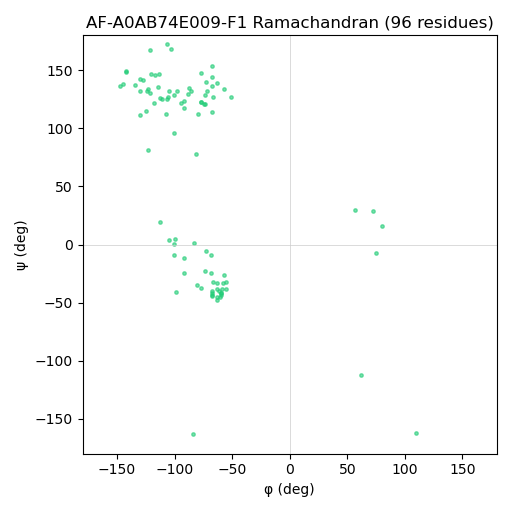TOM 700 O O . TYR A 1 91 ? 7.102 -1.681 -17.431 1.00 90.94 91 TYR A O 1
ATOM 708 N N . LEU A 1 92 ? 8.169 0.261 -17.734 1.00 91.25 92 LEU A N 1
ATOM 709 C CA . LEU A 1 92 ? 9.502 -0.344 -17.842 1.00 91.25 92 LEU A CA 1
ATOM 710 C C . LEU A 1 92 ? 10.092 -0.646 -16.454 1.00 91.25 92 LEU A C 1
ATOM 712 O O . LEU A 1 92 ? 10.956 0.080 -15.958 1.00 91.25 92 LEU A O 1
ATOM 716 N N . LEU A 1 93 ? 9.628 -1.728 -15.826 1.00 92.50 93 LEU A N 1
ATOM 717 C CA . LEU A 1 93 ? 10.039 -2.129 -14.472 1.00 92.50 93 LEU A CA 1
ATOM 718 C C . LEU A 1 93 ? 11.231 -3.099 -14.445 1.00 92.50 93 LEU A C 1
ATOM 720 O O . LEU A 1 93 ? 11.847 -3.286 -13.398 1.00 92.50 93 LEU A O 1
ATOM 724 N N . GLN A 1 94 ? 11.625 -3.668 -15.589 1.00 90.06 94 GLN A N 1
ATOM 725 C CA . GLN A 1 9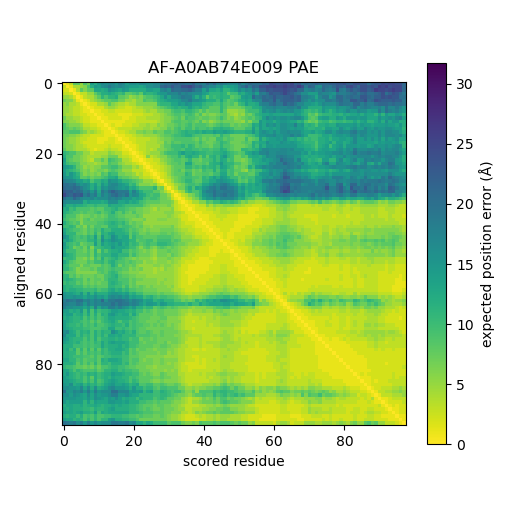4 ? 12.799 -4.547 -15.708 1.00 90.06 94 GLN A CA 1
ATOM 726 C C . GLN A 1 94 ? 14.120 -3.925 -15.246 1.00 90.06 94 GLN A C 1
ATOM 728 O O . GLN A 1 94 ? 15.033 -4.661 -14.887 1.00 90.06 94 GLN A O 1
ATOM 733 N N . LYS A 1 95 ? 14.240 -2.594 -15.289 1.00 91.38 95 LYS A N 1
ATOM 734 C CA . LYS A 1 95 ? 15.451 -1.849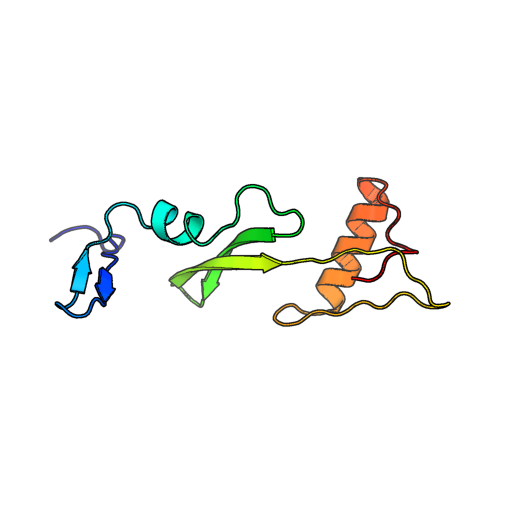 -14.901 1.00 91.38 95 LYS A CA 1
ATOM 735 C C . LYS A 1 95 ? 15.248 -1.000 -13.645 1.00 91.38 95 LYS A C 1
ATOM 737 O O . LYS A 1 95 ? 15.992 -0.046 -13.428 1.00 91.38 95 LYS A O 1
ATOM 742 N N . GLN A 1 96 ? 14.226 -1.310 -12.854 1.00 94.00 96 GLN A N 1
ATOM 743 C CA . GLN A 1 96 ? 13.902 -0.577 -11.637 1.00 94.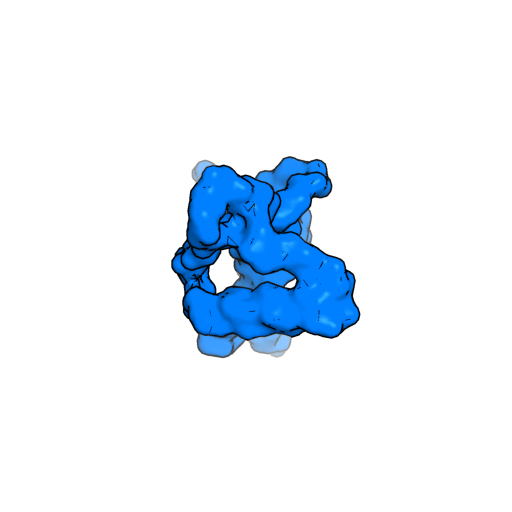00 96 GLN A CA 1
ATOM 744 C C . GLN A 1 96 ? 14.095 -1.476 -10.418 1.00 94.00 96 GLN A C 1
ATOM 746 O O . GLN A 1 96 ? 13.672 -2.636 -10.418 1.00 94.00 96 GLN A O 1
ATOM 751 N N . ASP A 1 97 ? 14.720 -0.922 -9.388 1.00 93.38 97 ASP A N 1
ATOM 752 C CA . ASP A 1 97 ? 14.682 -1.471 -8.043 1.00 93.38 97 ASP A CA 1
ATOM 753 C C . ASP A 1 97 ? 13.333 -1.130 -7.390 1.00 93.38 97 ASP A C 1
ATOM 755 O O . ASP A 1 97 ? 12.745 -0.083 -7.684 1.00 93.38 97 ASP A O 1
ATOM 759 N N . ALA A 1 98 ? 12.850 -2.029 -6.531 1.00 89.25 98 ALA A N 1
ATOM 760 C CA . ALA A 1 98 ? 11.593 -1.923 -5.789 1.00 89.25 98 ALA A CA 1
ATOM 761 C C . ALA A 1 98 ? 11.699 -2.564 -4.398 1.00 89.25 98 ALA A C 1
ATOM 763 O O . ALA A 1 98 ? 12.595 -3.422 -4.198 1.00 89.25 98 ALA A O 1
#

pLDDT: mean 85.63, std 9.69, range [58.75, 95.12]

Solvent-accessible surface area (backbone atoms only — not comparable to full-atom values): 6412 Å² total; per-residue (Å²): 138,78,72,93,82,72,78,88,48,66,47,82,50,98,93,42,78,41,80,48,90,56,62,67,53,65,72,53,66,81,50,70,86,87,58,82,46,60,48,80,43,83,43,66,62,86,91,44,79,40,81,44,79,49,76,55,64,76,46,79,45,92,58,99,65,57,50,78,65,65,79,102,51,65,59,69,59,53,55,53,50,54,53,47,40,34,72,74,71,67,45,82,54,87,57,29,22,59

InterPro domains:
  IPR020568 Ribosomal protein uS5 domain 2-type superfamily [SSF54211] (1-97)